Protein AF-A0A8H7S9V6-F1 (afdb_monomer)

Secondary structure (DSSP, 8-state):
---TTSPPPHHHHHHHHHHHHHHTT----TT----HHHHHHHHHHTTPPP-PPPSGGGG--TT-TTHHHHHHHHHHHHHTS-GGG----------TT---HHHHHHHHHHHT--

Foldseek 3Di:
DDDPPDDDDLVNVLVVVVVVCVVVVPDDPPPDDSDPVVSVVVCVVVVNDDDDDPDPVVPPPCVPVCPVVVVVVVVVVCVVDDPVPDDDDDDDPDDDPDDPPVVVVVVVVVVVPD

Nearest PDB structures (foldseek):
  7dkf-assembly1_N2  TM=1.854E-01  e=6.984E+00  Bos taurus

Sequence (114 aa):
MANASQPISMASIIHQAKIQCRRRQLEVPEDFQFSNGWLTKFMRRYGFKSRRIHGESGEVEINADNIQDKFNAVKAKISEFPPERIYNIDETGFFYKQVEESLRIKLAEKRHCY

InterPro domains:
  IPR006600 HTH CenpB-type DNA-binding domain [PF03221] (3-52)
  IPR006600 HTH CenpB-type DNA-binding domain [PS51253] (1-52)
  IPR009057 Homedomain-like superfamily [SSF46689] (4-47)
  IPR050863 Centromere and Transposable Element-Derived Protein [PTHR19303] (21-96)

Mean predicted aligned error: 16.03 Å

Solvent-accessible surface area (backbone atoms only — not comparable to full-atom values): 7672 Å² total; per-residue (Å²): 131,86,72,94,80,68,84,80,52,70,66,58,54,46,52,50,51,55,52,49,37,62,76,66,67,54,91,69,62,92,86,66,64,86,39,73,70,50,51,52,53,50,30,59,75,75,68,54,79,88,74,86,83,72,70,78,80,73,73,64,65,82,78,44,90,62,51,64,56,52,51,50,54,51,51,58,63,52,68,80,47,61,75,95,75,66,77,90,85,71,89,77,80,82,70,82,84,71,67,54,70,80,51,48,55,57,53,52,58,62,63,72,74,113

Structure (mmCIF, N/CA/C/O backbone):
data_AF-A0A8H7S9V6-F1
#
_entry.id   AF-A0A8H7S9V6-F1
#
loop_
_atom_site.group_PDB
_atom_site.id
_atom_site.type_symbol
_atom_site.label_atom_id
_atom_site.label_alt_id
_atom_site.label_comp_id
_atom_site.label_asym_id
_atom_site.label_entity_id
_atom_site.label_seq_id
_atom_site.pdbx_PDB_ins_code
_atom_site.Cartn_x
_atom_site.Cartn_y
_atom_site.Cartn_z
_atom_site.occupancy
_atom_site.B_iso_or_equiv
_atom_site.auth_seq_id
_atom_site.auth_comp_id
_atom_site.auth_asym_id
_atom_site.auth_atom_id
_atom_site.pdbx_PDB_model_num
ATOM 1 N N . MET A 1 1 ? 20.517 -6.075 11.273 1.00 31.58 1 MET A N 1
ATOM 2 C CA . MET A 1 1 ? 19.714 -7.106 10.580 1.00 31.58 1 MET A CA 1
ATOM 3 C C . MET A 1 1 ? 18.467 -6.402 10.063 1.00 31.58 1 MET A C 1
ATOM 5 O O . MET A 1 1 ? 17.830 -5.726 10.856 1.00 31.58 1 MET A O 1
ATOM 9 N N . ALA A 1 2 ? 18.216 -6.396 8.750 1.00 36.28 2 ALA A N 1
ATOM 10 C CA . ALA A 1 2 ? 17.138 -5.599 8.157 1.00 36.28 2 ALA A CA 1
ATOM 11 C C . ALA A 1 2 ? 15.764 -6.161 8.563 1.00 36.28 2 ALA A C 1
ATOM 13 O O . ALA A 1 2 ? 15.527 -7.360 8.438 1.00 36.28 2 ALA A O 1
ATOM 14 N N . ASN A 1 3 ? 14.898 -5.292 9.081 1.00 41.69 3 ASN A N 1
ATOM 15 C CA . ASN A 1 3 ? 13.583 -5.638 9.611 1.00 41.69 3 ASN A CA 1
ATOM 16 C C . ASN A 1 3 ? 12.655 -6.071 8.457 1.00 41.69 3 ASN A C 1
ATOM 18 O O . ASN A 1 3 ? 12.470 -5.324 7.497 1.00 41.69 3 ASN A O 1
ATOM 22 N N . ALA A 1 4 ? 12.101 -7.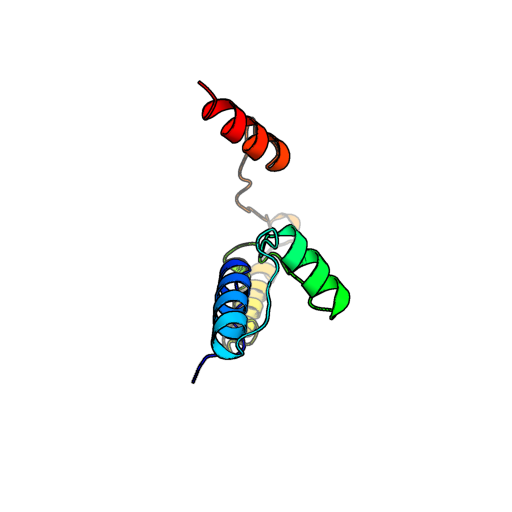285 8.520 1.00 53.72 4 ALA A N 1
ATOM 23 C CA . ALA A 1 4 ? 11.385 -7.947 7.417 1.00 53.72 4 ALA A CA 1
ATOM 24 C C . ALA A 1 4 ? 9.979 -7.378 7.112 1.00 53.72 4 ALA A C 1
ATOM 26 O O . ALA A 1 4 ? 9.230 -7.961 6.331 1.00 53.72 4 ALA A O 1
ATOM 27 N N . SER 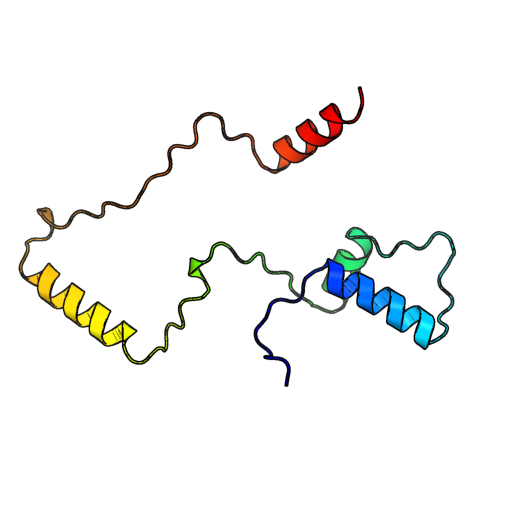A 1 5 ? 9.608 -6.253 7.722 1.00 58.91 5 SER A N 1
ATOM 28 C CA . SER A 1 5 ? 8.262 -5.674 7.687 1.00 58.91 5 SER A CA 1
ATOM 29 C C . SER A 1 5 ? 8.137 -4.410 6.835 1.00 58.91 5 SER A C 1
ATOM 31 O O . SER A 1 5 ? 7.022 -3.934 6.630 1.00 58.91 5 SER A O 1
ATOM 33 N N . GLN A 1 6 ? 9.238 -3.864 6.306 1.00 61.62 6 GLN A N 1
ATOM 34 C CA . GLN A 1 6 ? 9.155 -2.642 5.508 1.00 61.62 6 GLN A CA 1
ATOM 35 C C . GLN A 1 6 ? 8.775 -2.926 4.043 1.00 61.62 6 GLN A C 1
ATOM 37 O O . GLN A 1 6 ? 9.392 -3.771 3.385 1.00 61.62 6 GLN A O 1
ATOM 42 N N . PRO A 1 7 ? 7.776 -2.211 3.497 1.00 65.19 7 PRO A N 1
ATOM 43 C CA . PRO A 1 7 ? 7.399 -2.312 2.092 1.00 65.19 7 PRO A CA 1
ATOM 44 C C . PRO A 1 7 ? 8.575 -1.923 1.189 1.00 65.19 7 PRO A C 1
ATOM 46 O O . PRO A 1 7 ? 9.150 -0.842 1.300 1.00 65.19 7 PRO A O 1
ATOM 49 N N . ILE A 1 8 ? 8.923 -2.799 0.249 1.00 78.56 8 ILE A N 1
ATOM 50 C CA . ILE A 1 8 ? 9.990 -2.526 -0.717 1.00 78.56 8 ILE A CA 1
ATOM 51 C C . ILE A 1 8 ? 9.428 -1.635 -1.830 1.00 78.56 8 ILE A C 1
ATOM 53 O O . ILE A 1 8 ? 8.467 -2.002 -2.510 1.00 78.56 8 ILE A O 1
ATOM 57 N N . SER A 1 9 ? 10.046 -0.472 -2.045 1.00 84.25 9 SER A N 1
ATOM 58 C CA . SER A 1 9 ? 9.638 0.441 -3.116 1.00 84.25 9 SER A CA 1
ATOM 59 C C . SER A 1 9 ? 9.909 -0.156 -4.506 1.00 84.25 9 SER A C 1
ATOM 61 O O . SER A 1 9 ? 10.899 -0.859 -4.733 1.00 84.25 9 SER A O 1
ATOM 63 N N . MET A 1 10 ? 9.049 0.164 -5.479 1.00 85.25 10 MET A N 1
ATOM 64 C CA . MET A 1 10 ? 9.230 -0.258 -6.877 1.00 85.25 10 MET A CA 1
ATOM 65 C C . MET A 1 10 ? 10.577 0.199 -7.459 1.00 85.25 10 MET A C 1
ATOM 67 O O . MET A 1 10 ? 11.225 -0.552 -8.191 1.00 85.25 10 MET A O 1
ATOM 71 N N . ALA A 1 11 ? 11.027 1.402 -7.088 1.00 87.25 11 ALA A N 1
ATOM 72 C CA . ALA A 1 11 ? 12.306 1.958 -7.518 1.00 87.25 11 ALA A CA 1
ATOM 73 C C . ALA A 1 11 ? 13.490 1.114 -7.022 1.00 87.25 11 ALA A C 1
ATOM 75 O O . ALA A 1 11 ? 14.405 0.823 -7.795 1.00 87.25 11 ALA A O 1
ATOM 76 N N . SER A 1 12 ? 13.440 0.649 -5.769 1.00 88.88 12 SER A N 1
ATOM 77 C CA . SER A 1 12 ? 14.457 -0.245 -5.214 1.00 88.88 12 SER A CA 1
ATOM 78 C C . SER A 1 12 ? 14.520 -1.570 -5.971 1.00 88.88 12 SER A C 1
ATOM 80 O O . SER A 1 12 ? 15.614 -2.058 -6.247 1.00 88.88 12 SER A O 1
ATOM 82 N N . ILE A 1 13 ? 13.378 -2.132 -6.380 1.00 90.56 13 ILE A N 1
ATOM 83 C CA . ILE A 1 13 ? 13.350 -3.386 -7.152 1.00 90.56 13 ILE A CA 1
ATOM 84 C C . ILE A 1 13 ? 13.977 -3.190 -8.538 1.00 90.56 13 ILE A C 1
ATOM 86 O O . ILE A 1 13 ? 14.811 -3.996 -8.949 1.00 90.56 13 ILE A O 1
ATOM 90 N N . ILE A 1 14 ? 13.639 -2.102 -9.237 1.00 92.12 14 ILE A N 1
ATOM 91 C CA . ILE A 1 14 ? 14.248 -1.757 -10.534 1.00 92.12 14 ILE A CA 1
ATOM 92 C C . ILE A 1 14 ? 15.763 -1.572 -10.394 1.00 92.12 14 ILE A C 1
ATOM 94 O O . ILE A 1 14 ? 16.535 -2.094 -11.201 1.00 92.12 14 ILE A O 1
ATOM 98 N N . HIS A 1 15 ? 16.203 -0.853 -9.361 1.00 92.62 15 HIS A N 1
ATOM 99 C CA . HIS A 1 15 ? 17.620 -0.630 -9.096 1.00 92.62 15 HIS A CA 1
ATOM 100 C C . HIS A 1 15 ? 18.369 -1.948 -8.843 1.00 92.62 15 HIS A C 1
ATOM 102 O O . HIS A 1 15 ? 19.410 -2.201 -9.454 1.00 92.62 15 HIS A O 1
ATOM 108 N N . GLN A 1 16 ? 17.808 -2.824 -8.004 1.00 92.62 16 GLN A N 1
ATOM 109 C CA . GLN A 1 16 ? 18.385 -4.139 -7.728 1.00 92.62 16 GLN A CA 1
ATOM 110 C C . GLN A 1 16 ? 18.409 -5.032 -8.971 1.00 92.62 16 GLN A C 1
ATOM 112 O O . GLN A 1 16 ? 19.411 -5.702 -9.209 1.00 92.62 16 GLN A O 1
ATOM 117 N N . ALA A 1 17 ? 17.369 -5.000 -9.808 1.00 92.69 17 ALA A N 1
ATOM 118 C CA . ALA A 1 17 ? 17.353 -5.742 -11.066 1.00 92.69 17 ALA A CA 1
ATOM 119 C C . ALA A 1 17 ? 18.516 -5.326 -11.982 1.00 92.69 17 ALA A C 1
ATOM 121 O O . ALA A 1 17 ? 19.256 -6.187 -12.457 1.00 92.69 17 ALA A O 1
ATOM 122 N N . LYS A 1 18 ? 18.761 -4.015 -12.138 1.00 92.56 18 LYS A N 1
ATOM 123 C CA . LYS A 1 18 ? 19.899 -3.491 -12.915 1.00 92.56 18 LYS A CA 1
ATOM 124 C C . LYS A 1 18 ? 21.248 -3.960 -12.361 1.00 92.56 18 LYS A C 1
ATOM 126 O O . LYS A 1 18 ? 22.115 -4.379 -13.128 1.00 92.56 18 LYS A O 1
ATOM 131 N N . ILE A 1 19 ? 21.431 -3.905 -11.038 1.00 94.56 19 ILE A N 1
ATOM 132 C CA . ILE A 1 19 ? 22.658 -4.387 -10.382 1.00 94.56 19 ILE A CA 1
ATOM 133 C C . ILE A 1 19 ? 22.851 -5.883 -10.631 1.00 94.56 19 ILE A C 1
ATOM 135 O O . ILE A 1 19 ? 23.953 -6.304 -10.979 1.00 94.56 19 ILE A O 1
ATOM 139 N N . GLN A 1 20 ? 21.799 -6.687 -10.473 1.00 94.06 20 GLN A N 1
ATOM 140 C CA . GLN A 1 20 ? 21.885 -8.136 -10.647 1.00 94.06 20 GLN A CA 1
ATOM 141 C C . GLN A 1 20 ? 22.179 -8.528 -12.096 1.00 94.06 20 GLN A C 1
ATOM 143 O O . GLN A 1 20 ? 23.001 -9.417 -12.302 1.00 94.06 20 GLN A O 1
ATOM 148 N N . CYS A 1 21 ? 21.586 -7.848 -13.083 1.00 93.56 21 CYS A N 1
ATOM 149 C CA . CYS A 1 21 ? 21.908 -8.062 -14.496 1.00 93.56 21 CYS A CA 1
ATOM 150 C C . CYS A 1 21 ? 23.390 -7.802 -14.780 1.00 93.56 21 CYS A C 1
ATOM 152 O O . CYS A 1 21 ? 24.047 -8.667 -15.353 1.00 93.56 21 CYS A O 1
ATOM 154 N N . ARG A 1 22 ? 23.942 -6.677 -14.294 1.00 91.81 22 ARG A N 1
ATOM 155 C CA . ARG A 1 22 ? 25.379 -6.379 -14.437 1.00 91.81 22 ARG A CA 1
ATOM 156 C C . ARG A 1 22 ? 26.257 -7.410 -13.737 1.00 91.81 22 ARG A C 1
ATOM 158 O O . ARG A 1 22 ? 27.203 -7.915 -14.326 1.00 91.81 22 ARG A O 1
ATOM 165 N N . ARG A 1 23 ? 25.930 -7.754 -12.488 1.00 95.50 23 ARG A N 1
ATOM 166 C CA . ARG A 1 23 ? 26.710 -8.703 -11.679 1.00 95.50 23 ARG A CA 1
ATOM 167 C C . ARG A 1 23 ? 26.749 -10.099 -12.298 1.00 95.50 23 ARG A C 1
ATOM 169 O O . ARG A 1 23 ? 27.751 -10.789 -12.169 1.00 95.50 23 ARG A O 1
ATOM 176 N N . ARG A 1 24 ? 25.651 -10.512 -12.933 1.00 95.12 24 ARG A N 1
ATOM 177 C CA . ARG A 1 24 ? 25.517 -11.813 -13.599 1.00 95.12 24 ARG A CA 1
ATOM 178 C C . ARG A 1 24 ? 25.874 -11.780 -15.085 1.00 95.12 24 ARG A C 1
ATOM 180 O O . ARG A 1 24 ? 25.738 -12.814 -15.721 1.00 95.12 24 ARG A O 1
ATOM 187 N N . GLN A 1 25 ? 26.296 -10.626 -15.613 1.00 92.69 25 GLN A N 1
ATOM 188 C CA . GLN A 1 25 ? 26.644 -10.435 -17.027 1.00 92.69 25 GLN A CA 1
ATOM 189 C C . GLN A 1 25 ? 25.538 -10.948 -17.962 1.00 92.69 25 GLN A C 1
ATOM 191 O O . GLN A 1 25 ? 25.800 -11.600 -18.965 1.00 92.69 25 GLN A O 1
ATOM 196 N N . LEU A 1 26 ? 24.280 -10.685 -17.593 1.00 92.31 26 LEU A N 1
ATOM 197 C CA . LEU A 1 26 ? 23.146 -11.048 -18.435 1.00 92.31 26 LEU A CA 1
ATOM 198 C C . LEU A 1 26 ? 23.140 -10.149 -19.667 1.00 92.31 26 LEU A C 1
ATOM 200 O O . LEU A 1 26 ? 23.195 -8.925 -19.532 1.00 92.31 26 LEU A O 1
ATOM 204 N N . GLU A 1 27 ? 23.014 -10.755 -20.841 1.00 91.31 27 GLU A N 1
ATOM 205 C CA . GLU A 1 27 ? 22.749 -10.024 -22.072 1.00 91.31 27 GLU A CA 1
ATOM 206 C C . GLU A 1 27 ? 21.354 -9.410 -21.984 1.00 91.31 27 GLU A C 1
ATOM 208 O O . GLU A 1 27 ? 20.333 -10.097 -21.894 1.00 91.31 27 GLU A O 1
ATOM 213 N N . VAL A 1 28 ? 21.326 -8.085 -21.935 1.00 88.00 28 VAL A N 1
ATOM 214 C CA . VAL A 1 28 ? 20.104 -7.294 -21.923 1.00 88.00 28 VAL A CA 1
ATOM 215 C C . VAL A 1 28 ? 20.074 -6.544 -23.252 1.00 88.00 28 VAL A C 1
ATOM 217 O O . VAL A 1 28 ? 21.029 -5.815 -23.520 1.00 88.00 28 VAL A O 1
ATOM 220 N N . PRO A 1 29 ? 19.028 -6.720 -24.082 1.00 92.38 29 PRO A N 1
ATOM 221 C CA . PRO A 1 29 ? 18.887 -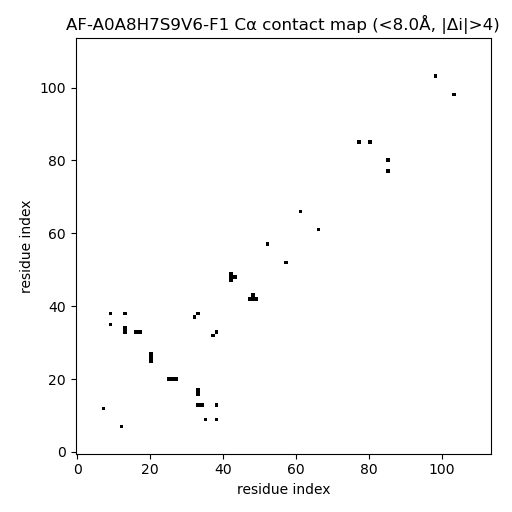5.976 -25.331 1.00 92.38 29 PRO A CA 1
ATOM 222 C C . PRO A 1 29 ? 19.016 -4.465 -25.105 1.00 92.38 29 PRO A C 1
ATOM 224 O O . PRO A 1 29 ? 18.552 -3.959 -24.083 1.00 92.38 29 PRO A O 1
ATOM 227 N N . GLU A 1 30 ? 19.630 -3.733 -26.037 1.00 87.31 30 GLU A N 1
ATOM 228 C CA . GLU A 1 30 ? 19.849 -2.282 -25.884 1.00 87.31 30 GLU A CA 1
ATOM 229 C C . GLU A 1 30 ? 18.539 -1.492 -25.733 1.00 87.31 30 GLU A C 1
ATOM 231 O O . GLU A 1 30 ? 18.487 -0.476 -25.039 1.00 87.31 30 GLU A O 1
ATOM 236 N N . ASP A 1 31 ? 17.459 -1.987 -26.336 1.00 90.94 31 ASP A N 1
ATOM 237 C CA . ASP A 1 31 ? 16.114 -1.419 -26.274 1.00 90.94 31 ASP A CA 1
ATOM 238 C C . ASP A 1 31 ? 15.336 -1.832 -25.011 1.00 90.94 31 ASP A C 1
ATOM 240 O O . ASP A 1 31 ? 14.243 -1.319 -24.738 1.00 90.94 31 ASP A O 1
ATOM 244 N N . PHE A 1 32 ? 15.885 -2.736 -24.197 1.00 90.94 32 PHE A N 1
ATOM 245 C CA . PHE A 1 32 ? 15.217 -3.204 -22.996 1.00 90.94 32 PHE A CA 1
ATOM 246 C C . PHE A 1 32 ? 15.250 -2.151 -21.885 1.00 90.94 32 PHE A C 1
ATOM 248 O O . PHE A 1 32 ? 16.292 -1.778 -21.342 1.00 90.94 32 PHE A O 1
ATOM 255 N N . GLN A 1 33 ? 14.059 -1.742 -21.446 1.00 92.31 33 GLN A N 1
ATOM 256 C CA . GLN A 1 33 ? 13.902 -0.830 -20.322 1.00 92.31 33 GLN A CA 1
ATOM 257 C C . GLN A 1 33 ? 13.337 -1.539 -19.093 1.00 92.31 33 GLN A C 1
ATOM 259 O O . GLN A 1 33 ? 12.253 -2.125 -19.133 1.00 92.31 33 GLN A O 1
ATOM 264 N N . PHE A 1 34 ? 14.010 -1.361 -17.951 1.00 92.00 34 PHE A N 1
ATOM 265 C CA . PHE A 1 34 ? 13.483 -1.681 -16.617 1.00 92.00 34 PHE A CA 1
ATOM 266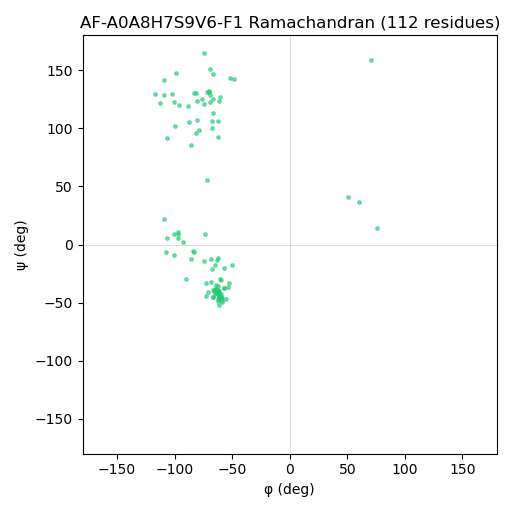 C C . PHE A 1 34 ? 12.390 -0.677 -16.206 1.00 92.00 34 PHE A C 1
ATOM 268 O O . PHE A 1 34 ? 12.504 0.021 -15.199 1.00 92.00 34 PHE A O 1
ATOM 275 N N . SER A 1 35 ? 11.362 -0.549 -17.042 1.00 92.19 35 SER A N 1
ATOM 276 C CA . SER A 1 35 ? 10.246 0.372 -16.869 1.00 92.19 35 SER A CA 1
ATOM 277 C C . SER A 1 35 ? 9.284 -0.120 -15.788 1.00 92.19 35 SER A C 1
ATOM 279 O O . SER A 1 35 ? 9.256 -1.303 -15.432 1.00 92.19 35 SER A O 1
ATOM 281 N N . ASN A 1 36 ? 8.414 0.776 -15.319 1.00 88.75 36 ASN A N 1
ATOM 282 C CA . ASN A 1 36 ? 7.320 0.398 -14.425 1.00 88.75 36 ASN A CA 1
ATOM 283 C C . ASN A 1 36 ? 6.424 -0.681 -15.060 1.00 88.75 36 ASN A C 1
ATOM 285 O O . ASN A 1 36 ? 6.022 -1.617 -14.379 1.00 88.75 36 ASN A O 1
ATOM 289 N N . GLY A 1 37 ? 6.184 -0.620 -16.376 1.00 91.12 37 GLY A N 1
ATOM 290 C CA . GLY A 1 37 ? 5.398 -1.628 -17.093 1.00 91.12 37 GLY A CA 1
ATOM 291 C C . GLY A 1 37 ? 6.052 -3.014 -17.118 1.00 91.12 37 GLY A C 1
ATOM 292 O O . GLY A 1 37 ? 5.356 -4.023 -16.963 1.00 91.12 37 GLY A O 1
ATOM 293 N N . TRP A 1 38 ? 7.381 -3.083 -17.263 1.00 94.00 38 TRP A N 1
ATOM 294 C CA . TRP A 1 38 ? 8.126 -4.337 -17.109 1.00 94.00 38 TRP A CA 1
ATOM 295 C C . TRP A 1 38 ? 7.981 -4.880 -15.686 1.00 94.00 38 TRP A C 1
ATOM 297 O O . TRP A 1 38 ? 7.607 -6.042 -15.515 1.00 94.00 38 TRP A O 1
ATOM 307 N N . LEU A 1 39 ? 8.187 -4.028 -14.677 1.00 92.88 39 LEU A N 1
ATOM 308 C CA . LEU A 1 39 ? 8.094 -4.421 -13.274 1.00 92.88 39 LEU A CA 1
ATOM 309 C C . LEU A 1 39 ? 6.696 -4.944 -12.917 1.00 92.88 39 LEU A C 1
ATOM 311 O O . LEU A 1 39 ? 6.579 -5.991 -12.285 1.00 92.88 39 LEU A O 1
ATOM 315 N N . THR A 1 40 ? 5.630 -4.276 -13.366 1.00 90.12 40 THR A N 1
ATOM 316 C CA . THR A 1 40 ? 4.247 -4.727 -13.148 1.00 90.12 40 THR A CA 1
ATOM 317 C C . THR A 1 40 ? 3.998 -6.101 -13.771 1.00 90.12 40 THR A C 1
ATOM 319 O O . THR A 1 40 ? 3.414 -6.978 -13.130 1.00 90.12 40 THR A O 1
ATOM 322 N N . LYS A 1 41 ? 4.457 -6.327 -15.010 1.00 92.50 41 LYS A N 1
ATOM 323 C CA . LYS A 1 41 ? 4.328 -7.631 -15.682 1.00 92.50 41 LYS A CA 1
ATOM 324 C C . LYS A 1 41 ? 5.153 -8.714 -14.983 1.00 92.50 41 LYS A C 1
ATOM 326 O O . LYS A 1 41 ? 4.670 -9.838 -14.854 1.00 92.50 41 LYS A O 1
ATOM 331 N N . PHE A 1 42 ? 6.359 -8.378 -14.528 1.00 91.56 42 PHE A N 1
ATOM 332 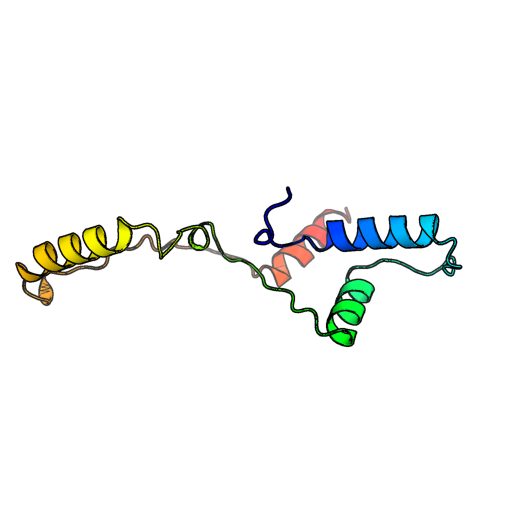C CA . PHE A 1 42 ? 7.231 -9.261 -13.759 1.00 91.56 42 PHE A CA 1
ATOM 333 C C . PHE A 1 42 ? 6.565 -9.673 -12.442 1.00 91.56 42 PHE A C 1
ATOM 335 O O . PHE A 1 42 ? 6.389 -10.863 -12.191 1.00 91.56 42 PHE A O 1
ATOM 342 N N . MET A 1 43 ? 6.095 -8.704 -11.654 1.00 91.50 43 MET A N 1
ATOM 343 C CA . MET A 1 43 ? 5.380 -8.959 -10.403 1.00 91.50 43 MET A CA 1
ATOM 344 C C . MET A 1 43 ? 4.172 -9.870 -10.621 1.00 91.50 43 MET A C 1
ATOM 346 O O . MET A 1 43 ? 4.027 -10.873 -9.927 1.00 91.50 43 MET A O 1
ATOM 350 N N . ARG A 1 44 ? 3.359 -9.580 -11.645 1.00 90.75 44 ARG A N 1
ATOM 351 C CA . ARG A 1 44 ? 2.188 -10.390 -12.000 1.00 90.75 44 ARG A CA 1
ATOM 352 C C . ARG A 1 44 ? 2.553 -11.826 -12.385 1.00 90.75 44 ARG A C 1
ATOM 354 O O . ARG A 1 44 ? 1.852 -12.743 -11.978 1.00 90.75 44 ARG A O 1
ATOM 361 N N . ARG A 1 45 ? 3.630 -12.030 -13.151 1.00 94.25 45 ARG A N 1
ATOM 362 C CA . ARG A 1 45 ? 4.081 -13.365 -13.588 1.00 94.25 45 ARG A CA 1
ATOM 363 C C . ARG A 1 45 ? 4.507 -14.246 -12.413 1.00 94.25 45 ARG A C 1
ATOM 365 O O . ARG A 1 45 ? 4.235 -15.438 -12.434 1.00 94.25 45 ARG A O 1
ATOM 372 N N . TYR A 1 46 ? 5.157 -13.659 -11.411 1.00 92.00 46 TYR A N 1
ATOM 373 C CA . TYR A 1 46 ? 5.690 -14.384 -10.254 1.00 92.00 46 TYR A CA 1
ATOM 374 C C . TYR A 1 46 ? 4.806 -14.279 -8.999 1.00 92.00 46 TYR A C 1
ATOM 376 O O . TYR A 1 46 ? 5.213 -14.705 -7.924 1.00 92.00 46 TYR A O 1
ATOM 384 N N . GLY A 1 47 ? 3.597 -13.720 -9.116 1.00 87.81 47 GLY A N 1
ATOM 385 C CA . GLY A 1 47 ? 2.628 -13.657 -8.016 1.00 87.81 47 GLY A CA 1
ATOM 386 C C . GLY A 1 47 ? 2.927 -12.613 -6.933 1.00 87.81 47 GLY A C 1
ATOM 387 O O . GLY A 1 47 ? 2.307 -12.645 -5.869 1.00 87.81 47 GLY A O 1
ATOM 388 N N . PHE A 1 48 ? 3.831 -11.663 -7.183 1.00 86.88 48 PHE A N 1
ATOM 389 C CA . PHE A 1 48 ? 4.081 -10.560 -6.256 1.00 86.88 48 PHE A CA 1
ATOM 390 C C . PHE A 1 48 ? 2.906 -9.578 -6.261 1.00 86.88 48 PHE A C 1
ATOM 392 O O . PHE A 1 48 ? 2.456 -9.117 -7.312 1.00 86.88 48 PHE A O 1
ATOM 399 N N . LYS A 1 49 ? 2.427 -9.219 -5.067 1.00 81.50 49 LYS A N 1
ATOM 400 C CA . LYS A 1 49 ? 1.344 -8.247 -4.884 1.00 81.50 49 LYS A CA 1
ATOM 401 C C . LYS A 1 49 ? 1.932 -6.894 -4.499 1.00 81.50 49 LYS A C 1
ATOM 403 O O . LYS A 1 49 ? 2.613 -6.786 -3.485 1.00 81.50 49 LYS A O 1
ATOM 408 N N . SER A 1 50 ? 1.637 -5.861 -5.284 1.00 75.50 50 SER A N 1
ATOM 409 C CA . SER A 1 50 ? 1.851 -4.478 -4.858 1.00 75.50 50 SER A CA 1
ATOM 410 C C . SER A 1 50 ? 0.676 -4.056 -3.981 1.00 75.50 50 SER A C 1
ATOM 412 O O . SER A 1 50 ? -0.481 -4.274 -4.344 1.00 75.50 50 SER A O 1
ATOM 414 N N . ARG A 1 51 ? 0.966 -3.487 -2.812 1.00 73.56 51 ARG A N 1
ATOM 415 C CA . ARG A 1 51 ? -0.036 -2.878 -1.938 1.00 73.56 51 ARG A CA 1
ATOM 416 C C . ARG A 1 51 ? 0.291 -1.403 -1.820 1.00 73.56 51 ARG A C 1
ATOM 418 O O . ARG A 1 51 ? 1.431 -1.051 -1.529 1.00 73.56 51 ARG A O 1
ATOM 425 N N . ARG A 1 52 ? -0.708 -0.553 -2.047 1.00 67.62 52 ARG A N 1
ATOM 426 C CA . ARG A 1 52 ? -0.617 0.842 -1.632 1.00 67.62 52 ARG A CA 1
ATOM 427 C C . ARG A 1 52 ? -0.846 0.861 -0.126 1.00 67.62 52 ARG A C 1
ATOM 429 O O . ARG A 1 52 ? -1.829 0.291 0.336 1.00 67.62 52 ARG A O 1
ATOM 436 N N . ILE A 1 53 ? 0.094 1.434 0.611 1.00 66.25 53 ILE A N 1
ATOM 437 C CA . ILE A 1 53 ? -0.089 1.704 2.033 1.00 66.25 53 ILE A CA 1
ATOM 438 C C . ILE A 1 53 ? -0.720 3.084 2.098 1.00 66.25 53 ILE A C 1
ATOM 440 O O . ILE A 1 53 ? -0.175 4.046 1.557 1.00 66.25 53 ILE A O 1
ATOM 444 N N . HIS A 1 54 ? -1.920 3.151 2.656 1.00 56.78 54 HIS A N 1
ATOM 445 C CA . HIS A 1 54 ? -2.645 4.396 2.851 1.00 56.78 54 HIS A CA 1
ATOM 446 C C . HIS A 1 54 ? -2.382 4.887 4.278 1.00 56.78 54 HIS A C 1
ATOM 448 O O . HIS A 1 54 ? -2.735 4.184 5.217 1.00 56.78 54 HIS A O 1
ATOM 454 N N . GLY A 1 55 ? -1.800 6.085 4.410 1.00 49.75 55 GLY A N 1
ATOM 455 C CA . GLY A 1 55 ? -1.691 6.851 5.661 1.00 49.75 55 GLY A CA 1
ATOM 456 C C . GLY A 1 55 ? -0.730 6.303 6.728 1.00 49.75 55 GLY A C 1
ATOM 457 O O . GLY A 1 55 ? -0.423 5.116 6.775 1.00 49.75 55 GLY A O 1
ATOM 458 N N . GLU A 1 56 ? -0.298 7.186 7.634 1.00 53.78 56 GLU A N 1
ATOM 459 C CA . GLU A 1 56 ? 0.432 6.837 8.871 1.00 53.78 56 GLU A CA 1
ATOM 460 C C . GLU A 1 56 ? -0.397 5.961 9.833 1.00 53.78 56 GLU A C 1
ATOM 462 O O . GLU A 1 56 ? 0.135 5.356 10.757 1.00 53.78 56 GLU A O 1
ATOM 467 N N . SER A 1 57 ? -1.704 5.811 9.597 1.00 52.97 57 SER A N 1
ATOM 468 C CA . SER A 1 57 ? -2.603 4.981 10.410 1.00 52.97 57 SER A CA 1
ATOM 469 C C . SER A 1 57 ? -2.258 3.483 10.399 1.00 52.97 57 SER A C 1
ATOM 471 O O . SER A 1 57 ? -2.786 2.731 11.214 1.00 52.97 57 SER A O 1
ATOM 473 N N . GLY A 1 58 ? -1.394 3.035 9.480 1.00 47.25 58 GLY A N 1
ATOM 474 C CA . GLY A 1 58 ? -0.917 1.651 9.396 1.00 47.25 58 GLY A CA 1
ATOM 475 C C . GLY A 1 58 ? 0.261 1.309 10.316 1.00 47.25 58 GLY A C 1
ATOM 476 O O . GLY A 1 58 ? 0.641 0.141 10.369 1.00 47.25 58 GLY A O 1
ATOM 477 N N . GLU A 1 59 ? 0.838 2.287 11.022 1.00 53.28 59 GLU A N 1
ATOM 478 C CA . GLU A 1 59 ? 1.978 2.085 11.936 1.00 53.28 59 GLU A CA 1
ATOM 479 C C . GLU A 1 59 ? 1.567 1.932 13.408 1.00 53.28 59 GLU A C 1
ATOM 481 O O . GLU A 1 59 ? 2.407 1.911 14.306 1.00 53.28 59 GLU A O 1
ATOM 486 N N . VAL A 1 60 ? 0.270 1.781 13.680 1.00 54.62 60 VAL A N 1
ATOM 487 C CA . VAL A 1 60 ? -0.194 1.440 15.023 1.00 54.62 60 VAL A CA 1
ATOM 488 C C . VAL A 1 60 ? -0.020 -0.062 15.221 1.00 54.62 60 VAL A C 1
ATOM 490 O O . VAL A 1 60 ? -0.759 -0.874 14.663 1.00 54.62 60 VAL A O 1
ATOM 493 N N . GLU A 1 61 ? 0.972 -0.437 16.023 1.00 57.69 61 GLU A N 1
ATOM 494 C CA . GLU A 1 61 ? 1.151 -1.801 16.507 1.00 57.69 61 GLU A CA 1
ATOM 495 C C . GLU A 1 61 ? -0.067 -2.181 17.359 1.00 57.69 61 GLU A C 1
ATOM 497 O O . GLU A 1 61 ? -0.129 -1.901 18.548 1.00 57.69 61 GLU A O 1
ATOM 502 N N . ILE A 1 62 ? -1.072 -2.793 16.728 1.00 58.03 62 ILE A N 1
ATOM 503 C CA . ILE A 1 62 ? -2.366 -3.168 17.333 1.00 58.03 62 ILE A CA 1
ATOM 504 C C . ILE A 1 62 ? -2.190 -4.085 18.561 1.00 58.03 62 ILE A C 1
ATOM 506 O O . ILE A 1 62 ? -3.076 -4.167 19.406 1.00 58.03 62 ILE A O 1
ATOM 510 N N . ASN A 1 63 ? -1.030 -4.743 18.656 1.00 55.81 63 ASN A N 1
ATOM 511 C CA . ASN A 1 63 ? -0.622 -5.626 19.747 1.00 55.81 63 ASN A CA 1
ATOM 512 C C . ASN A 1 63 ? 0.260 -4.937 20.799 1.00 55.81 63 ASN A C 1
ATOM 514 O O . ASN A 1 63 ? 0.813 -5.625 21.650 1.00 55.81 63 ASN A O 1
ATOM 518 N N . ALA A 1 64 ? 0.435 -3.614 20.757 1.00 65.62 64 ALA A N 1
ATOM 519 C CA . ALA A 1 64 ? 1.083 -2.919 21.857 1.00 65.62 64 ALA A CA 1
ATOM 520 C C . ALA A 1 64 ? 0.229 -3.128 23.116 1.00 65.62 64 ALA A C 1
ATOM 522 O O . ALA A 1 64 ? -0.956 -2.778 23.117 1.00 65.62 64 ALA A O 1
ATOM 523 N N . ASP A 1 65 ? 0.836 -3.671 24.177 1.00 64.00 65 ASP A N 1
ATOM 524 C CA . ASP A 1 65 ? 0.177 -4.145 25.409 1.00 64.00 65 ASP A CA 1
ATOM 525 C C . ASP A 1 65 ? -0.799 -3.131 26.049 1.00 64.00 65 ASP A C 1
ATOM 527 O O . ASP A 1 65 ? -1.663 -3.488 26.837 1.00 64.00 65 ASP A O 1
ATOM 531 N N . ASN A 1 66 ? -0.704 -1.852 25.680 1.00 70.12 66 ASN A N 1
ATOM 532 C CA . ASN A 1 66 ? -1.453 -0.736 26.251 1.00 70.12 66 ASN A CA 1
ATOM 533 C C . ASN A 1 66 ? -2.668 -0.283 25.402 1.00 70.12 66 ASN A C 1
ATOM 535 O O . ASN A 1 66 ? -3.453 0.563 25.828 1.00 70.12 66 ASN A O 1
ATOM 539 N N . ILE A 1 67 ? -2.849 -0.782 24.174 1.00 78.94 67 ILE A N 1
ATOM 540 C CA . ILE A 1 67 ? -3.950 -0.314 23.308 1.00 78.94 67 ILE A CA 1
ATOM 541 C C . ILE A 1 67 ? -5.298 -0.846 23.798 1.00 78.94 67 ILE A C 1
ATOM 543 O O . ILE A 1 67 ? -6.265 -0.086 23.887 1.00 78.94 67 ILE A O 1
ATOM 547 N N . GLN A 1 68 ? -5.362 -2.127 24.164 1.00 81.94 68 GLN A N 1
ATOM 548 C CA . GLN A 1 68 ? -6.605 -2.751 24.612 1.00 81.94 68 GLN A CA 1
ATOM 549 C C . GLN A 1 68 ? -7.130 -2.118 25.909 1.00 81.94 68 GLN A C 1
ATOM 551 O O . GLN A 1 68 ? -8.330 -1.854 26.024 1.00 81.94 68 GLN A O 1
ATOM 556 N N . ASP A 1 69 ? -6.235 -1.789 26.840 1.00 85.81 69 ASP A N 1
ATOM 557 C CA . ASP A 1 69 ? -6.579 -1.104 28.089 1.00 85.81 69 ASP A CA 1
ATOM 558 C C . ASP A 1 69 ? -7.111 0.308 27.838 1.00 85.81 69 ASP A C 1
ATOM 560 O O . ASP A 1 69 ? -8.133 0.702 28.408 1.00 85.81 69 ASP A O 1
ATOM 564 N N . LYS A 1 70 ? -6.493 1.055 26.913 1.00 84.44 70 LYS A N 1
ATOM 565 C CA . LYS A 1 70 ? -6.993 2.371 26.487 1.00 84.44 70 LYS A CA 1
ATOM 566 C C . LYS A 1 70 ? -8.382 2.276 25.858 1.00 84.44 70 LYS A C 1
ATOM 568 O O . LYS A 1 70 ? -9.248 3.087 26.186 1.00 84.44 70 LYS A O 1
ATOM 573 N N . PHE A 1 71 ? -8.632 1.275 25.012 1.00 86.62 71 PHE A N 1
ATOM 574 C CA . PHE A 1 71 ? -9.966 1.033 24.453 1.00 86.62 71 PHE A CA 1
ATOM 575 C C . PHE A 1 71 ? -10.996 0.721 25.539 1.00 86.62 71 PHE A C 1
ATOM 577 O O . PHE A 1 71 ? -12.102 1.263 25.506 1.00 86.62 71 PHE A O 1
ATOM 584 N N . ASN A 1 72 ? -10.645 -0.122 26.510 1.00 88.38 72 ASN A N 1
ATOM 585 C CA . ASN A 1 72 ? -11.535 -0.471 27.614 1.00 88.38 72 ASN A CA 1
ATOM 586 C C . ASN A 1 72 ? -11.848 0.753 28.492 1.00 88.38 72 ASN A C 1
ATOM 588 O O . ASN A 1 72 ? -13.009 0.975 28.834 1.00 88.38 72 ASN A O 1
ATOM 592 N N . ALA A 1 73 ? -10.853 1.597 28.778 1.00 91.00 73 ALA A N 1
ATOM 593 C CA . ALA A 1 73 ? -11.039 2.838 29.530 1.00 91.00 73 ALA A CA 1
ATOM 594 C C . ALA A 1 73 ? -11.954 3.839 28.803 1.00 91.00 73 ALA A C 1
ATOM 596 O O . ALA A 1 73 ? -12.797 4.482 29.430 1.00 91.00 73 ALA A O 1
ATOM 597 N N . VAL A 1 74 ? -11.824 3.958 27.477 1.00 90.00 74 VAL A N 1
ATOM 598 C CA . VAL A 1 74 ? -12.714 4.798 26.660 1.00 90.00 74 VAL A CA 1
ATOM 599 C C . VAL A 1 74 ? -14.139 4.240 26.662 1.00 90.00 74 VAL A C 1
ATOM 601 O O . VAL A 1 74 ? -15.081 4.996 26.888 1.00 90.00 74 VAL A O 1
ATOM 604 N N . LYS A 1 75 ? -14.314 2.923 26.494 1.00 89.88 75 LYS A N 1
ATOM 605 C CA . LYS A 1 75 ? -15.638 2.278 26.553 1.00 89.88 75 LYS A CA 1
ATOM 606 C C . LYS A 1 75 ? -16.326 2.476 27.904 1.00 89.88 75 LYS A C 1
ATOM 608 O O . LYS A 1 75 ? -17.515 2.778 27.920 1.00 89.88 75 LYS A O 1
ATOM 613 N N . ALA A 1 76 ? -15.589 2.349 29.009 1.00 93.56 76 ALA A N 1
ATOM 614 C CA . ALA A 1 76 ? -16.123 2.579 30.350 1.00 93.56 76 ALA A CA 1
ATOM 615 C C . ALA A 1 76 ? -16.668 4.009 30.493 1.00 93.56 76 ALA A C 1
ATOM 617 O O . ALA A 1 76 ? -17.830 4.184 30.846 1.00 93.56 76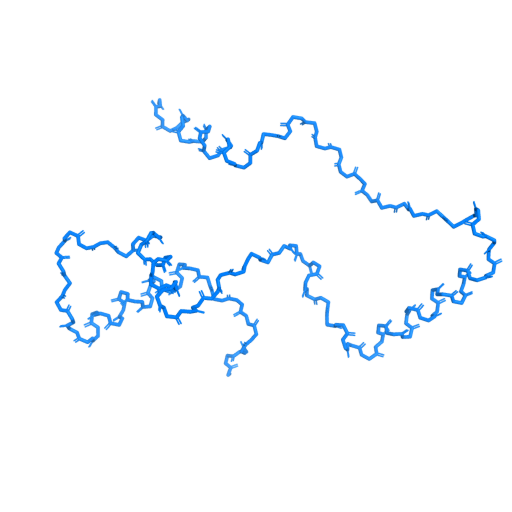 ALA A O 1
ATOM 618 N N . LYS A 1 77 ? -15.881 5.018 30.096 1.00 91.38 77 LYS A N 1
ATOM 619 C CA . LYS A 1 77 ? -16.306 6.428 30.126 1.00 91.38 77 LYS A CA 1
ATOM 620 C C . LYS A 1 77 ? -17.511 6.710 29.232 1.00 91.38 77 LYS A C 1
ATOM 622 O O . LYS A 1 77 ? -18.391 7.469 29.608 1.00 91.38 77 LYS A O 1
ATOM 627 N N . ILE A 1 78 ? -17.557 6.113 28.040 1.00 91.56 78 ILE A N 1
ATOM 628 C CA . ILE A 1 78 ? -18.668 6.305 27.100 1.00 91.56 78 ILE A CA 1
ATOM 629 C C . ILE A 1 78 ? -19.963 5.672 27.633 1.00 91.56 78 ILE A C 1
ATOM 631 O O . ILE A 1 78 ? -21.037 6.213 27.394 1.00 91.56 78 ILE A O 1
ATOM 635 N N . SER A 1 79 ? -19.871 4.568 28.385 1.00 91.69 79 SER A N 1
ATOM 636 C CA . SER A 1 79 ? -21.042 3.866 28.934 1.00 91.69 79 SER A CA 1
ATOM 637 C C . SER A 1 79 ? -21.840 4.678 29.963 1.00 91.69 79 SER A C 1
ATOM 639 O O . SER A 1 79 ? -23.002 4.371 30.216 1.00 91.69 79 SER A O 1
ATOM 641 N N . GLU A 1 80 ? -21.242 5.736 30.517 1.00 94.62 80 GLU A N 1
ATOM 642 C CA . GLU A 1 80 ? -21.900 6.679 31.428 1.00 94.62 80 GLU A CA 1
ATOM 643 C C . GLU A 1 80 ? -22.865 7.630 30.700 1.00 94.62 80 GLU A C 1
ATOM 645 O O . GLU A 1 80 ? -23.691 8.292 31.334 1.00 94.62 80 GLU A O 1
ATOM 650 N N . PHE A 1 81 ? -22.781 7.703 29.368 1.00 92.69 81 PHE A N 1
ATOM 651 C CA . PHE A 1 81 ? -23.604 8.579 28.547 1.00 92.69 81 PHE A CA 1
ATOM 652 C C . PHE A 1 81 ? -24.626 7.774 27.741 1.00 92.69 81 PHE A C 1
ATOM 654 O O . PHE A 1 81 ? -24.310 6.705 27.214 1.00 92.69 81 PHE A O 1
ATOM 661 N N . PRO A 1 82 ? -25.857 8.290 27.589 1.00 92.31 82 PRO A N 1
ATOM 662 C CA . PRO A 1 82 ? -26.831 7.667 26.712 1.00 92.31 82 PRO A CA 1
ATOM 663 C C . PRO A 1 82 ? -26.393 7.828 25.239 1.00 92.31 82 PRO A C 1
ATOM 665 O O . PRO A 1 82 ? -25.709 8.809 24.914 1.00 92.31 82 PRO A O 1
ATOM 668 N N . PRO A 1 83 ? -26.765 6.899 24.337 1.00 87.50 83 PRO A N 1
ATOM 669 C CA . PRO A 1 83 ? -26.289 6.880 22.951 1.00 87.50 83 PRO A CA 1
ATOM 670 C C . PRO A 1 83 ? -26.468 8.192 22.182 1.00 87.50 83 PRO A C 1
ATOM 672 O O . PRO A 1 83 ? -25.620 8.557 21.372 1.00 87.50 83 PRO A O 1
ATOM 675 N N . GLU A 1 84 ? -27.527 8.943 22.475 1.00 92.06 84 GLU A N 1
ATOM 676 C CA . GLU A 1 84 ? -27.861 10.217 21.830 1.00 92.06 84 GLU A CA 1
ATOM 677 C C . GLU A 1 84 ? -26.869 11.341 22.169 1.00 92.06 84 GLU A C 1
ATOM 679 O O . GLU A 1 84 ? -26.894 12.402 21.549 1.00 92.06 84 GLU A O 1
ATOM 684 N N . ARG A 1 85 ? -26.006 11.136 23.170 1.00 89.62 85 ARG A N 1
ATOM 685 C CA . ARG A 1 85 ? -24.968 12.089 23.591 1.00 89.62 85 ARG A CA 1
ATOM 686 C C . ARG A 1 85 ? -23.558 11.669 23.182 1.00 89.62 85 ARG A C 1
ATOM 688 O O . ARG A 1 85 ? -22.598 12.338 23.560 1.00 89.62 85 ARG A O 1
ATOM 695 N N . ILE A 1 86 ? -23.426 10.593 22.411 1.00 89.38 86 ILE A N 1
ATOM 696 C CA . ILE A 1 86 ? -22.145 10.113 21.898 1.00 89.38 86 ILE A CA 1
ATOM 697 C C . ILE A 1 86 ? -22.010 10.590 20.452 1.00 89.38 86 ILE A C 1
ATOM 699 O O . ILE A 1 86 ? -22.597 10.024 19.533 1.00 89.38 86 ILE A O 1
ATOM 703 N N . TYR A 1 87 ? -21.227 11.646 20.250 1.00 85.88 87 TYR A N 1
ATOM 704 C CA . TYR A 1 87 ? -20.985 12.219 18.928 1.00 85.88 87 TYR A CA 1
ATOM 705 C C . TYR A 1 87 ? -19.616 11.785 18.409 1.00 85.88 87 TYR A C 1
ATOM 707 O O . TYR A 1 87 ? -18.608 11.949 19.096 1.00 85.88 87 TYR A O 1
ATOM 715 N N . ASN A 1 88 ? -19.570 11.264 17.183 1.00 86.19 88 ASN A N 1
ATOM 716 C CA . ASN A 1 88 ? -18.313 11.072 16.468 1.00 86.19 88 ASN A CA 1
ATOM 717 C C . ASN A 1 88 ? -17.978 12.365 15.717 1.00 86.19 88 ASN A C 1
ATOM 719 O O . ASN A 1 88 ? -18.626 12.680 14.719 1.00 86.19 88 ASN A O 1
ATOM 723 N N . ILE A 1 89 ? -17.003 13.122 16.214 1.00 81.88 89 ILE A N 1
ATOM 724 C CA . ILE A 1 89 ? -16.471 14.299 15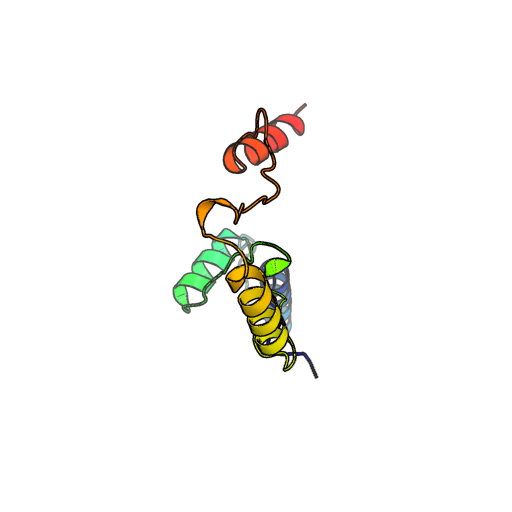.524 1.00 81.88 89 ILE A CA 1
ATOM 725 C C . ILE A 1 89 ? -15.103 13.898 14.991 1.00 81.88 89 ILE A C 1
ATOM 727 O O . ILE A 1 89 ? -14.106 13.987 15.700 1.00 81.88 89 ILE A O 1
ATOM 731 N N . ASP A 1 90 ? -15.089 13.412 13.756 1.00 83.50 90 ASP A N 1
ATOM 732 C CA . ASP A 1 90 ? -13.854 13.202 13.011 1.00 83.50 90 ASP A CA 1
ATOM 733 C C . ASP A 1 90 ? -13.634 14.377 12.050 1.00 83.50 90 ASP A C 1
ATOM 735 O O . ASP A 1 90 ? -14.596 14.985 11.557 1.00 83.50 90 ASP A O 1
ATOM 739 N N . GLU A 1 91 ? -12.374 14.725 11.804 1.00 76.50 91 GLU A N 1
ATOM 740 C CA . GLU A 1 91 ? -12.018 15.841 10.934 1.00 76.50 91 GLU A CA 1
ATOM 741 C C . GLU A 1 91 ? -12.414 15.506 9.492 1.00 76.50 91 GLU A C 1
ATOM 743 O O . GLU A 1 91 ? -11.735 14.786 8.761 1.00 76.50 91 GLU A O 1
ATOM 748 N N . THR A 1 92 ? -13.548 16.047 9.052 1.00 65.19 92 THR A N 1
ATOM 749 C CA . THR A 1 92 ? -13.951 15.940 7.652 1.00 65.19 92 THR A CA 1
ATOM 750 C C . THR A 1 92 ? -13.212 17.009 6.854 1.00 65.19 92 THR A C 1
ATOM 752 O O . THR A 1 92 ? -13.647 18.157 6.773 1.00 65.19 92 THR A O 1
ATOM 755 N N . GLY A 1 93 ? -12.086 16.636 6.244 1.00 69.69 93 GLY A N 1
ATOM 756 C CA . GLY A 1 93 ? -11.392 17.489 5.282 1.00 69.69 93 GLY A CA 1
ATOM 757 C C . GLY A 1 93 ? -12.282 17.774 4.067 1.00 69.69 93 GLY A C 1
ATOM 758 O O . GLY A 1 93 ? -12.499 16.906 3.221 1.00 69.69 93 GLY A O 1
ATOM 759 N N . PHE A 1 94 ? -12.819 18.992 3.965 1.00 66.38 94 PHE A N 1
ATOM 760 C CA . PHE A 1 94 ? -13.597 19.420 2.801 1.00 66.38 94 PHE A CA 1
ATOM 761 C C . PHE A 1 94 ? -12.659 19.789 1.647 1.00 66.38 94 PHE A C 1
ATOM 763 O O . PHE A 1 94 ? -12.123 20.896 1.575 1.00 66.38 94 PHE A O 1
ATOM 770 N N . PHE A 1 95 ? -12.462 18.862 0.711 1.00 66.81 95 PHE A N 1
ATOM 771 C CA . PHE A 1 95 ? -11.626 19.107 -0.462 1.00 66.81 95 PHE A CA 1
ATOM 772 C C . PHE A 1 95 ? -12.422 19.782 -1.591 1.00 66.81 95 PHE A C 1
ATOM 774 O O . PHE A 1 95 ? -12.936 19.135 -2.506 1.00 66.81 95 PHE A O 1
ATOM 781 N N . TYR A 1 96 ? -12.511 21.113 -1.558 1.00 65.50 96 TYR A N 1
ATOM 782 C CA . TYR A 1 96 ? -13.086 21.891 -2.658 1.00 65.50 96 TYR A CA 1
ATOM 783 C C . TYR A 1 96 ? -12.196 21.800 -3.914 1.00 65.50 96 TYR A C 1
ATOM 785 O O . TYR A 1 96 ? -11.012 22.128 -3.867 1.00 65.50 96 TYR A O 1
ATOM 793 N N . LYS A 1 97 ? -12.767 21.379 -5.055 1.00 72.00 97 LYS A N 1
ATOM 794 C CA . LYS A 1 97 ? -12.077 21.217 -6.358 1.00 72.00 97 LYS A CA 1
ATOM 795 C C . LYS A 1 97 ? -10.911 20.216 -6.360 1.00 72.00 97 LYS A C 1
ATOM 797 O O . LYS A 1 97 ? -9.923 20.421 -7.070 1.00 72.00 97 LYS A O 1
ATOM 802 N N . GLN A 1 98 ? -11.015 19.108 -5.627 1.00 65.56 98 GLN A N 1
ATOM 803 C CA . GLN A 1 98 ? -10.034 18.036 -5.782 1.00 65.56 98 GLN A CA 1
ATOM 804 C C . GLN A 1 98 ? -10.174 17.380 -7.157 1.00 65.56 98 GLN A C 1
ATOM 806 O O . GLN A 1 98 ? -11.117 16.647 -7.440 1.00 65.56 98 GLN A O 1
ATOM 811 N N . VAL A 1 99 ? -9.221 17.680 -8.029 1.00 66.44 99 VAL A N 1
ATOM 812 C CA . VAL A 1 99 ? -9.055 17.009 -9.315 1.00 66.44 99 VAL A CA 1
ATOM 813 C C . VAL A 1 99 ? -8.567 15.589 -9.034 1.00 66.44 99 VAL A C 1
ATOM 815 O O . VAL A 1 99 ? -7.633 15.419 -8.246 1.00 66.44 99 VAL A O 1
ATOM 818 N N . GLU A 1 100 ? -9.190 14.581 -9.656 1.00 60.47 100 GLU A N 1
ATOM 819 C CA . GLU A 1 100 ? -8.737 13.191 -9.542 1.00 60.47 100 GLU A CA 1
ATOM 820 C C . GLU A 1 100 ? -7.224 13.091 -9.780 1.00 60.47 100 GLU A C 1
ATOM 822 O O . GLU A 1 100 ? -6.674 13.762 -10.653 1.00 60.47 100 GLU A O 1
ATOM 827 N N . GLU A 1 101 ? -6.541 12.216 -9.045 1.00 60.59 101 GLU A N 1
ATOM 828 C CA . GLU A 1 101 ? -5.099 11.984 -9.207 1.00 60.59 101 GLU A CA 1
ATOM 829 C C . GLU A 1 101 ? -4.737 11.647 -10.669 1.00 60.59 101 GLU A C 1
ATOM 831 O O . GLU A 1 101 ? -3.745 12.138 -11.211 1.00 60.59 101 GLU A O 1
ATOM 836 N N . SER A 1 102 ? -5.625 10.908 -11.348 1.00 57.09 102 SER A N 1
ATOM 837 C CA . SER A 1 102 ? -5.548 10.578 -12.776 1.00 57.09 102 SER A CA 1
ATOM 838 C C . SER A 1 102 ? -5.542 11.820 -13.688 1.00 57.09 102 SER A C 1
ATOM 840 O O . SER A 1 102 ? -4.923 11.816 -14.755 1.00 57.09 102 SER A O 1
ATOM 842 N N . LEU A 1 103 ? -6.204 12.898 -13.262 1.00 55.72 103 LEU A N 1
ATOM 843 C CA . LEU A 1 103 ? -6.282 14.186 -13.946 1.00 55.72 103 LEU A CA 1
ATOM 844 C C . LEU A 1 103 ? -5.154 15.141 -13.510 1.00 55.72 103 LEU A C 1
ATOM 846 O O . LEU A 1 103 ? -4.699 15.935 -14.335 1.00 55.72 103 LEU A O 1
ATOM 850 N N . ARG A 1 104 ? -4.642 15.051 -12.269 1.00 51.22 104 ARG A N 1
ATOM 851 C CA . ARG A 1 104 ? -3.475 15.839 -11.807 1.00 51.22 104 ARG A CA 1
ATOM 852 C C . ARG A 1 104 ? -2.200 15.479 -12.566 1.00 51.22 104 ARG A C 1
ATOM 854 O O . ARG A 1 104 ? -1.471 16.393 -12.946 1.00 51.22 104 ARG A O 1
ATOM 861 N N . ILE A 1 105 ? -1.965 14.192 -12.841 1.00 53.44 105 ILE A N 1
ATOM 862 C CA . ILE A 1 105 ? -0.805 13.741 -13.635 1.00 53.44 105 ILE A CA 1
ATOM 863 C C . ILE A 1 105 ? -0.872 14.333 -15.054 1.00 53.44 105 ILE A C 1
ATOM 865 O O . ILE A 1 105 ? 0.091 14.941 -15.513 1.00 53.44 105 ILE A O 1
ATOM 869 N N . LYS A 1 106 ? -2.047 14.291 -15.698 1.00 50.53 106 LYS A N 1
ATOM 870 C CA . LYS A 1 106 ? -2.256 14.875 -17.037 1.00 50.53 106 LYS A CA 1
ATOM 871 C C . LYS A 1 106 ? -2.086 16.399 -17.063 1.00 50.53 106 LYS A C 1
ATOM 873 O O . LYS A 1 106 ? -1.623 16.952 -18.059 1.00 50.53 106 LYS A O 1
ATOM 878 N N . LEU A 1 107 ? -2.470 17.097 -15.988 1.00 50.09 107 LEU A N 1
ATOM 879 C CA . LEU A 1 107 ? -2.273 18.547 -15.880 1.00 50.09 107 LEU A CA 1
ATOM 880 C C . LEU A 1 107 ? -0.802 18.926 -15.650 1.00 50.09 107 LEU A C 1
ATOM 882 O O . LEU A 1 107 ? -0.380 19.983 -16.113 1.00 50.09 107 LEU A O 1
ATOM 886 N N . ALA A 1 108 ? -0.038 18.096 -14.935 1.00 51.19 108 ALA A N 1
ATOM 887 C CA . ALA A 1 108 ? 1.393 18.300 -14.715 1.00 51.19 108 ALA A CA 1
ATOM 888 C C . ALA A 1 108 ? 2.203 18.056 -15.999 1.00 51.19 108 ALA A C 1
ATOM 890 O O . ALA A 1 108 ? 3.063 18.865 -16.333 1.00 51.19 108 ALA A O 1
ATOM 891 N N . GLU A 1 109 ? 1.860 17.023 -16.776 1.00 50.53 109 GLU A N 1
ATOM 892 C CA . GLU A 1 109 ? 2.468 16.766 -18.092 1.00 50.53 109 GLU A CA 1
ATOM 893 C C . GLU A 1 109 ? 2.204 17.915 -19.079 1.00 50.53 109 GLU A C 1
ATOM 895 O O . GLU A 1 109 ? 3.117 18.356 -19.771 1.00 50.53 109 GLU A O 1
ATOM 900 N N . LYS A 1 110 ? 0.995 18.496 -19.077 1.00 49.62 110 LYS A N 1
ATOM 901 C CA . LYS A 1 110 ? 0.679 19.674 -19.909 1.00 49.62 110 LYS A CA 1
ATOM 902 C C . LYS A 1 110 ? 1.413 20.957 -19.504 1.00 49.62 110 LYS A C 1
ATOM 904 O O . LYS A 1 110 ? 1.520 21.860 -20.328 1.00 49.62 110 LYS A O 1
ATOM 909 N N . ARG A 1 111 ? 1.898 21.066 -18.264 1.00 45.69 111 ARG A N 1
ATOM 910 C CA . ARG A 1 111 ? 2.625 22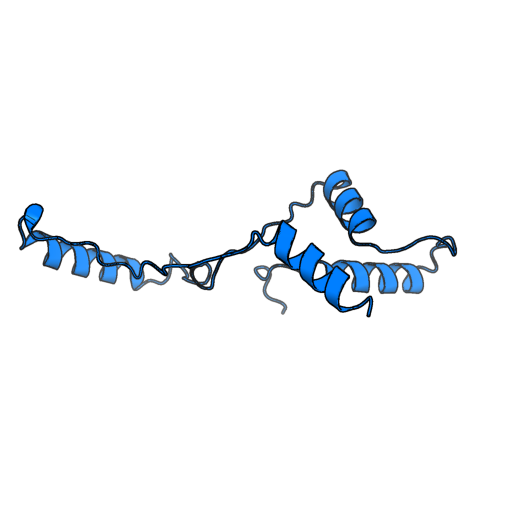.251 -17.771 1.00 45.69 111 ARG A CA 1
ATOM 911 C C . ARG A 1 111 ? 4.125 22.230 -18.072 1.00 45.69 111 ARG A C 1
ATOM 913 O O . ARG A 1 111 ? 4.751 23.271 -17.951 1.00 45.69 111 ARG A O 1
ATOM 920 N N . HIS A 1 112 ? 4.674 21.089 -18.489 1.00 40.97 112 HIS A N 1
ATOM 921 C CA . HIS A 1 112 ? 6.072 20.953 -18.920 1.00 40.97 112 HIS A CA 1
ATOM 922 C C . HIS A 1 112 ? 6.258 21.021 -20.447 1.00 40.97 11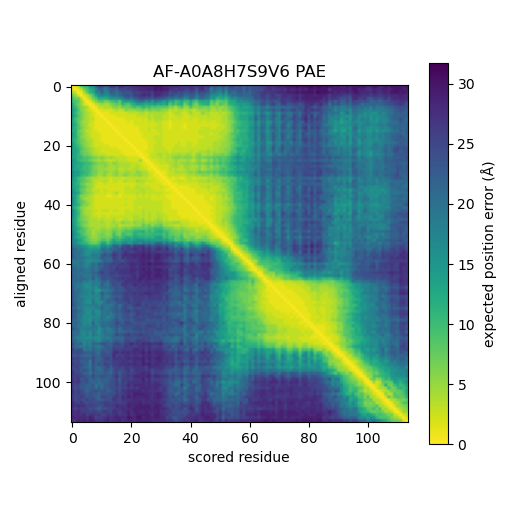2 HIS A C 1
ATOM 924 O O . HIS A 1 112 ? 7.367 20.822 -20.934 1.00 40.97 112 HIS A O 1
ATOM 930 N N . CYS A 1 113 ? 5.190 21.298 -21.204 1.00 40.16 113 CYS A N 1
ATOM 931 C CA . CYS A 1 113 ? 5.224 21.433 -22.664 1.00 40.16 113 CYS A CA 1
ATOM 932 C C . CYS A 1 113 ? 5.041 22.880 -23.163 1.00 40.16 113 CYS A C 1
ATOM 934 O O . CYS A 1 113 ? 4.666 23.071 -24.318 1.00 40.16 113 CYS A O 1
ATOM 936 N N . TYR A 1 114 ? 5.315 23.879 -22.320 1.00 39.44 114 TYR A N 1
ATOM 937 C CA . TYR A 1 114 ? 5.495 25.276 -22.726 1.00 39.44 114 TYR A CA 1
ATOM 938 C C . TYR A 1 114 ? 6.786 25.826 -22.134 1.00 39.44 114 TYR A C 1
ATOM 940 O O . TYR A 1 114 ? 7.069 25.483 -20.962 1.00 39.44 114 TYR A O 1
#

Radius of gyration: 23.73 Å; Cα contacts (8 Å, |Δi|>4): 22; chains: 1; bounding box: 55×40×58 Å

Organism: NCBI:txid1195481

pLDDT: mean 76.08, std 17.77, range [31.58, 95.5]